Protein AF-A0A924QN43-F1 (afdb_monomer_lite)

pLDDT: mean 74.58, std 16.85, range [37.06, 95.38]

Secondary structure (DSSP, 8-state):
--------SSSHHHHHHHHHHHHHHHHHHHHHHHHHHHHTT---HHHHHHHHHHHHHHHHHHHHHHHHHHTTHHHHTHHHHHHHHHHHHHHHHHHHHHHHHHHHHHHHHHHH-HHHHHHHHHHHHHHHHTTSSSSS----

Radius of gyration: 30.58 Å; chains: 1; bounding box: 113×40×62 Å

Structure (mmCIF, N/CA/C/O backbone):
data_AF-A0A924QN43-F1
#
_entry.id   AF-A0A924QN43-F1
#
loop_
_atom_site.group_PDB
_atom_site.id
_atom_site.type_symbol
_atom_site.label_atom_id
_atom_site.label_alt_id
_atom_site.label_comp_id
_atom_site.label_asym_id
_atom_site.label_entity_id
_atom_site.label_seq_id
_atom_site.pdbx_PDB_ins_code
_atom_site.Cartn_x
_atom_site.Cartn_y
_atom_site.Cartn_z
_atom_site.occupancy
_atom_site.B_iso_or_equiv
_atom_site.auth_seq_id
_atom_site.auth_comp_id
_atom_site.auth_asym_id
_atom_site.auth_atom_id
_atom_site.pdbx_PDB_model_num
ATOM 1 N N . MET A 1 1 ? 52.125 -5.700 -14.809 1.00 41.72 1 MET A N 1
ATOM 2 C CA . MET A 1 1 ? 51.704 -4.305 -14.585 1.00 41.72 1 MET A CA 1
ATOM 3 C C . MET A 1 1 ? 50.231 -4.218 -14.947 1.00 41.72 1 MET A C 1
ATOM 5 O O . MET A 1 1 ? 49.900 -4.569 -16.068 1.00 41.72 1 MET A O 1
ATOM 9 N N . SER A 1 2 ? 49.403 -3.885 -13.949 1.00 45.78 2 SER A N 1
ATOM 10 C CA . SER A 1 2 ? 47.984 -3.477 -14.010 1.00 45.78 2 SER A CA 1
ATOM 11 C C . SER A 1 2 ? 46.985 -4.337 -14.803 1.00 45.78 2 SER A C 1
ATOM 13 O O . SER A 1 2 ? 46.751 -4.139 -15.991 1.00 45.78 2 SER A O 1
ATOM 15 N N . GLU A 1 3 ? 46.349 -5.243 -14.060 1.00 60.47 3 GLU A N 1
ATOM 16 C CA . GLU A 1 3 ? 44.891 -5.360 -13.903 1.00 60.47 3 GLU A CA 1
ATOM 17 C C . GLU A 1 3 ? 44.095 -4.106 -14.316 1.00 60.47 3 GLU A C 1
ATOM 19 O O . GLU A 1 3 ? 44.345 -3.043 -13.764 1.00 60.47 3 GLU A O 1
ATOM 24 N N . VAL A 1 4 ? 43.168 -4.246 -15.275 1.00 56.28 4 VAL A N 1
ATOM 25 C CA . VAL A 1 4 ? 41.746 -3.822 -15.226 1.00 56.28 4 VAL A CA 1
ATOM 26 C C . VAL A 1 4 ? 41.091 -4.187 -16.563 1.00 56.28 4 VAL A C 1
ATOM 28 O O . VAL A 1 4 ? 41.092 -3.421 -17.524 1.00 56.28 4 VAL A O 1
ATOM 31 N N . VAL A 1 5 ? 40.537 -5.397 -16.645 1.00 46.75 5 VAL A N 1
ATOM 32 C CA . VAL A 1 5 ? 39.606 -5.753 -17.722 1.00 46.75 5 VAL A CA 1
ATOM 33 C C . VAL A 1 5 ? 38.236 -5.249 -17.281 1.00 46.75 5 VAL A C 1
ATOM 35 O O . VAL A 1 5 ? 37.657 -5.760 -16.327 1.00 46.75 5 VAL A O 1
ATOM 38 N N . HIS A 1 6 ? 37.765 -4.194 -17.941 1.00 51.69 6 HIS A N 1
ATOM 39 C CA . HIS A 1 6 ? 36.463 -3.574 -17.725 1.00 51.69 6 HIS A CA 1
ATOM 40 C C . HIS A 1 6 ? 35.324 -4.593 -17.882 1.00 51.69 6 HIS A C 1
ATOM 42 O O . HIS A 1 6 ? 34.937 -4.956 -18.991 1.00 51.69 6 HIS A O 1
ATOM 48 N N . ALA A 1 7 ? 34.762 -5.030 -16.757 1.00 46.66 7 ALA A N 1
ATOM 49 C CA . ALA A 1 7 ? 33.504 -5.761 -16.693 1.00 46.66 7 ALA A CA 1
ATOM 50 C C . ALA A 1 7 ? 32.349 -4.759 -16.509 1.00 46.66 7 ALA A C 1
ATOM 52 O O . ALA A 1 7 ? 31.874 -4.562 -15.396 1.00 46.66 7 ALA A O 1
ATOM 53 N N . GLU A 1 8 ? 31.919 -4.092 -17.587 1.00 48.16 8 GLU A N 1
ATOM 54 C CA . GLU A 1 8 ? 30.877 -3.044 -17.522 1.00 48.16 8 GLU A CA 1
ATOM 55 C C . GLU A 1 8 ? 29.674 -3.267 -18.463 1.00 48.16 8 GLU A C 1
ATOM 57 O O . GLU A 1 8 ? 29.036 -2.325 -18.912 1.00 48.16 8 GLU A O 1
ATOM 62 N N . HIS A 1 9 ? 29.312 -4.520 -18.761 1.00 46.66 9 HIS A N 1
ATOM 63 C CA . HIS A 1 9 ? 28.262 -4.820 -19.755 1.00 46.66 9 HIS A CA 1
ATOM 64 C C . HIS A 1 9 ? 27.035 -5.600 -19.245 1.00 46.66 9 HIS A C 1
ATOM 66 O O . HIS A 1 9 ? 26.337 -6.221 -20.041 1.00 46.66 9 HIS A O 1
ATOM 72 N N . SER A 1 10 ? 26.708 -5.555 -17.947 1.00 54.59 10 SER A N 1
ATOM 73 C CA . SER A 1 10 ? 25.544 -6.295 -17.411 1.00 54.59 10 SER A CA 1
ATOM 74 C C . SER A 1 10 ? 24.610 -5.535 -16.456 1.00 54.59 10 SER A C 1
ATOM 76 O O . SER A 1 10 ? 23.565 -6.077 -16.106 1.00 54.59 10 SER A O 1
ATOM 78 N N . ASN A 1 11 ? 24.897 -4.283 -16.075 1.00 58.75 11 ASN A N 1
ATOM 79 C CA . ASN A 1 11 ? 24.055 -3.535 -15.120 1.00 58.75 11 ASN A CA 1
ATOM 80 C C . ASN A 1 11 ? 23.057 -2.548 -15.752 1.00 58.75 11 ASN A C 1
ATOM 82 O O . ASN A 1 11 ? 22.068 -2.189 -15.113 1.00 58.75 11 ASN A O 1
ATOM 86 N N . ASP A 1 12 ? 23.262 -2.129 -17.001 1.00 65.81 12 ASP A N 1
ATOM 87 C CA . ASP A 1 12 ? 22.501 -1.009 -17.576 1.00 65.81 12 ASP A CA 1
ATOM 88 C C . ASP A 1 12 ? 21.003 -1.335 -17.774 1.00 65.81 12 ASP A C 1
ATOM 90 O O . ASP A 1 12 ? 20.120 -0.505 -17.545 1.00 65.81 12 ASP A O 1
ATOM 94 N N . GLY A 1 13 ? 20.685 -2.594 -18.099 1.00 71.06 13 GLY A N 1
ATOM 95 C CA . GLY A 1 13 ? 19.303 -3.060 -18.258 1.00 71.06 13 GLY A CA 1
ATOM 96 C C . GLY A 1 13 ? 18.501 -3.061 -16.952 1.00 71.06 13 GLY A C 1
ATOM 97 O O . GLY A 1 13 ? 17.367 -2.579 -16.924 1.00 71.06 13 GLY A O 1
ATOM 98 N N . ALA A 1 14 ? 19.101 -3.545 -15.861 1.00 73.06 14 ALA A N 1
ATOM 99 C CA . ALA A 1 14 ? 18.450 -3.623 -14.553 1.00 73.06 14 ALA A CA 1
ATOM 100 C C . ALA A 1 14 ? 18.237 -2.229 -13.942 1.00 73.06 14 ALA A C 1
ATOM 102 O O . ALA A 1 14 ? 17.150 -1.921 -13.450 1.00 73.06 14 ALA A O 1
ATOM 103 N N . VAL A 1 15 ? 19.240 -1.350 -14.037 1.00 80.12 15 VAL A N 1
ATOM 104 C CA . VAL A 1 15 ? 19.148 0.033 -13.542 1.00 80.12 15 VAL A CA 1
ATOM 105 C C . VAL A 1 15 ? 18.049 0.805 -14.278 1.00 80.12 15 VAL A C 1
ATOM 107 O O . VAL A 1 15 ? 17.251 1.507 -13.650 1.00 80.12 15 VAL A O 1
ATOM 110 N N . LYS A 1 16 ? 17.929 0.625 -15.597 1.00 81.56 16 LYS A N 1
ATOM 111 C CA . LYS A 1 16 ? 16.883 1.265 -16.406 1.00 81.56 16 LYS A CA 1
ATOM 112 C C . LYS A 1 16 ? 15.471 0.803 -16.034 1.00 81.56 16 LYS A C 1
ATOM 114 O O . LYS A 1 16 ? 14.537 1.610 -16.027 1.00 81.56 16 LYS A O 1
ATOM 119 N N . GLU A 1 17 ? 15.301 -0.475 -15.707 1.00 80.56 17 GLU A N 1
ATOM 120 C CA . GLU A 1 17 ? 14.016 -1.014 -15.258 1.00 80.56 17 GLU A CA 1
ATOM 121 C C . GLU A 1 17 ? 13.622 -0.457 -13.883 1.00 80.56 17 GLU A C 1
ATOM 123 O O . GLU A 1 17 ? 12.490 0.004 -13.711 1.00 80.56 17 GLU A O 1
ATOM 128 N N . ILE A 1 18 ? 14.574 -0.369 -12.949 1.00 83.75 18 ILE A N 1
ATOM 129 C CA . ILE A 1 18 ? 14.369 0.238 -11.624 1.00 83.75 18 ILE A CA 1
ATOM 130 C C . ILE A 1 18 ? 13.922 1.699 -11.750 1.00 83.75 18 ILE A C 1
ATOM 132 O O . ILE A 1 18 ? 12.956 2.112 -11.102 1.00 83.75 18 ILE A O 1
ATOM 136 N N . TRP A 1 19 ? 14.572 2.484 -12.611 1.00 87.19 19 TRP A N 1
ATOM 137 C CA . TRP A 1 19 ? 14.192 3.879 -12.852 1.00 87.19 19 TRP A CA 1
ATOM 138 C C . TRP A 1 19 ? 12.789 4.016 -13.448 1.00 87.19 19 TRP A C 1
ATOM 140 O O . TRP A 1 19 ? 12.023 4.888 -13.031 1.00 87.19 19 TRP A O 1
ATOM 150 N N . LYS A 1 20 ? 12.403 3.125 -14.368 1.00 86.12 20 LYS A N 1
ATOM 151 C CA . LYS A 1 20 ? 11.048 3.102 -14.938 1.00 86.12 20 LYS A CA 1
ATOM 152 C C . LYS A 1 20 ? 9.993 2.800 -13.871 1.00 86.12 20 LYS A C 1
ATOM 154 O O . LYS A 1 20 ? 8.972 3.484 -13.798 1.00 86.12 20 LYS A O 1
ATOM 159 N N . VAL A 1 21 ? 10.244 1.796 -13.035 1.00 86.62 21 VAL A N 1
ATOM 160 C CA . VAL A 1 21 ? 9.350 1.379 -11.942 1.00 86.62 21 VAL A CA 1
ATOM 161 C C . VAL A 1 21 ? 9.207 2.487 -10.911 1.00 86.62 21 VAL A C 1
ATOM 163 O O . VAL A 1 21 ? 8.090 2.841 -10.540 1.00 86.62 21 VAL A O 1
ATOM 166 N N . THR A 1 22 ? 10.329 3.075 -10.504 1.00 89.06 22 THR A N 1
ATOM 167 C CA . THR A 1 22 ? 10.372 4.179 -9.542 1.00 89.06 22 THR A CA 1
ATOM 168 C C . THR A 1 22 ? 9.626 5.399 -10.075 1.00 89.06 22 THR A C 1
ATOM 170 O O . THR A 1 22 ? 8.850 6.005 -9.336 1.00 89.06 22 THR A O 1
ATOM 173 N N . GLY A 1 23 ? 9.770 5.722 -11.365 1.00 92.12 23 GLY A N 1
ATOM 174 C CA . GLY A 1 23 ? 9.009 6.793 -12.009 1.00 92.12 23 GLY A CA 1
ATOM 175 C C . GLY A 1 23 ? 7.498 6.547 -11.963 1.00 92.12 23 GLY A C 1
ATOM 176 O O . GLY A 1 23 ? 6.750 7.409 -11.504 1.00 92.12 23 GLY A O 1
ATOM 177 N N . ILE A 1 24 ? 7.046 5.352 -12.357 1.00 90.62 24 ILE A N 1
ATOM 178 C CA . ILE A 1 24 ? 5.619 4.975 -12.326 1.00 90.62 24 ILE A CA 1
ATOM 179 C C . ILE A 1 24 ? 5.065 5.045 -10.898 1.00 90.62 24 ILE A C 1
ATOM 181 O O . ILE A 1 24 ? 3.999 5.616 -10.668 1.00 90.62 24 ILE A O 1
ATOM 185 N N . LEU A 1 25 ? 5.804 4.504 -9.931 1.00 90.56 25 LEU A N 1
ATOM 186 C CA . LEU A 1 25 ? 5.404 4.477 -8.529 1.00 90.56 25 LEU A CA 1
ATOM 187 C C . LEU A 1 25 ? 5.337 5.881 -7.914 1.00 90.56 25 LEU A C 1
ATOM 189 O O . LEU A 1 25 ? 4.427 6.177 -7.136 1.00 90.56 25 LEU A O 1
ATOM 193 N N . THR A 1 26 ? 6.270 6.755 -8.289 1.00 93.12 26 THR A N 1
ATOM 194 C CA . THR A 1 26 ? 6.281 8.162 -7.871 1.00 93.12 26 THR A CA 1
ATOM 195 C C . THR A 1 26 ? 5.046 8.884 -8.394 1.00 93.12 26 THR A C 1
ATOM 197 O O . THR A 1 26 ? 4.344 9.527 -7.617 1.00 93.12 26 THR A O 1
ATOM 200 N N . VAL A 1 27 ? 4.718 8.722 -9.680 1.00 94.56 27 VAL A N 1
ATOM 201 C CA . VAL A 1 27 ? 3.512 9.322 -10.272 1.00 94.56 27 VAL A CA 1
ATOM 202 C C . VAL A 1 27 ? 2.246 8.807 -9.584 1.00 94.56 27 VAL A C 1
ATOM 204 O O . VAL A 1 27 ? 1.393 9.607 -9.203 1.00 94.56 27 VAL A O 1
ATOM 207 N N . LEU A 1 28 ? 2.141 7.495 -9.353 1.00 92.94 28 LEU A N 1
ATOM 208 C CA . LEU A 1 28 ? 1.006 6.893 -8.644 1.00 92.94 28 LEU A CA 1
ATOM 209 C C . LEU A 1 28 ? 0.863 7.479 -7.228 1.00 92.94 28 LEU A C 1
ATOM 211 O O . LEU A 1 28 ? -0.233 7.862 -6.823 1.00 92.94 28 LEU A O 1
ATOM 215 N N . THR A 1 29 ? 1.977 7.639 -6.512 1.00 93.44 29 THR A N 1
ATOM 216 C CA . THR A 1 29 ? 2.001 8.223 -5.161 1.00 93.44 29 THR A CA 1
ATOM 217 C C . THR A 1 29 ? 1.612 9.706 -5.158 1.00 93.44 29 THR A C 1
ATOM 219 O O . THR A 1 29 ? 0.892 10.148 -4.265 1.00 93.44 29 THR A O 1
ATOM 222 N N . LEU A 1 30 ? 2.028 10.481 -6.163 1.00 95.19 30 LEU A N 1
ATOM 223 C CA . LEU A 1 30 ? 1.616 11.882 -6.303 1.00 95.19 30 LEU A CA 1
ATOM 224 C C . LEU A 1 30 ? 0.112 12.011 -6.574 1.00 95.19 30 LEU A C 1
ATOM 226 O O . LEU A 1 30 ? -0.540 12.872 -5.983 1.00 95.19 30 LEU A O 1
ATOM 230 N N . ILE A 1 31 ? -0.450 11.145 -7.424 1.00 93.62 31 ILE A N 1
ATOM 231 C CA . ILE A 1 31 ? -1.896 11.108 -7.699 1.00 93.62 31 ILE A CA 1
ATOM 232 C C . ILE A 1 31 ? -2.675 10.755 -6.427 1.00 93.62 31 ILE A C 1
ATOM 234 O O . ILE A 1 31 ? -3.665 11.413 -6.108 1.00 93.62 31 ILE A O 1
ATOM 238 N N . GLU A 1 32 ? -2.219 9.751 -5.679 1.00 92.06 32 GLU A N 1
ATOM 239 C CA . GLU A 1 32 ? -2.813 9.350 -4.400 1.00 92.06 32 GLU A CA 1
ATOM 240 C C . GLU A 1 32 ? -2.830 10.513 -3.394 1.00 92.06 32 GLU A C 1
ATOM 242 O O . GLU A 1 32 ? -3.873 10.817 -2.810 1.00 92.06 32 GLU A O 1
ATOM 247 N N . LEU A 1 33 ? -1.702 11.217 -3.246 1.00 92.56 33 LEU A N 1
ATOM 248 C CA . LEU A 1 33 ? -1.594 12.379 -2.366 1.00 92.56 33 LEU A CA 1
ATOM 249 C C . LEU A 1 33 ? -2.525 13.515 -2.813 1.00 92.56 33 LEU A C 1
ATOM 251 O O . LEU A 1 33 ? -3.226 14.100 -1.985 1.00 92.56 33 LEU A O 1
ATOM 255 N N . ALA A 1 34 ? -2.577 13.807 -4.115 1.00 92.06 34 ALA A N 1
ATOM 256 C CA . ALA A 1 34 ? -3.458 14.830 -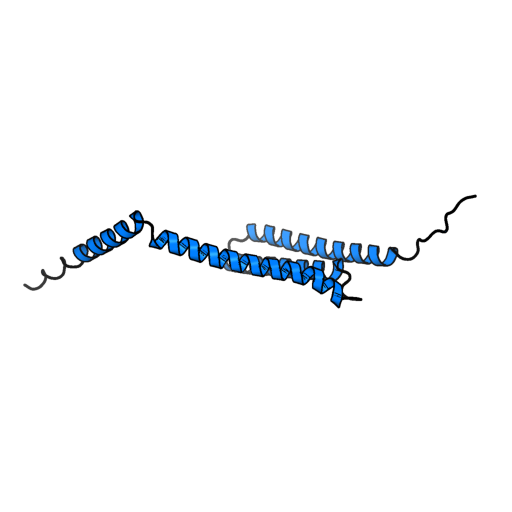4.671 1.00 92.06 34 ALA A CA 1
ATOM 257 C C . ALA A 1 34 ? -4.943 14.507 -4.428 1.00 92.06 34 ALA A C 1
ATOM 259 O O . ALA A 1 34 ? -5.702 15.396 -4.037 1.00 92.06 34 ALA A O 1
ATOM 260 N N . LEU A 1 35 ? -5.354 13.242 -4.582 1.00 90.62 35 LEU A N 1
ATOM 261 C CA . LEU A 1 35 ? -6.703 12.779 -4.232 1.00 90.62 35 LEU A CA 1
ATOM 262 C C . LEU A 1 35 ? -6.985 12.930 -2.731 1.00 90.62 35 LEU A C 1
ATOM 264 O O . LEU A 1 35 ? -8.076 13.363 -2.353 1.00 90.62 35 LEU A O 1
ATOM 268 N N . GLY A 1 36 ? -5.999 12.641 -1.878 1.00 88.69 36 GLY A N 1
ATOM 269 C CA . GLY A 1 36 ? -6.088 12.858 -0.433 1.00 88.69 36 GLY A CA 1
ATOM 270 C C . GLY A 1 36 ? -6.307 14.329 -0.061 1.00 88.69 36 GLY A C 1
ATOM 271 O O . GLY A 1 36 ? -7.172 14.635 0.759 1.00 88.69 36 GLY A O 1
ATOM 272 N N . PHE A 1 37 ? -5.591 15.253 -0.707 1.00 88.50 37 PHE A N 1
ATOM 273 C CA . PHE A 1 37 ? -5.809 16.692 -0.526 1.00 88.50 37 PHE A CA 1
ATOM 274 C C . PHE A 1 37 ? -7.150 17.162 -1.098 1.00 88.50 37 PHE A C 1
ATOM 276 O O . PHE A 1 37 ? -7.820 17.994 -0.483 1.00 88.50 37 PHE A O 1
ATOM 283 N N . TYR A 1 38 ? -7.572 16.631 -2.247 1.00 87.19 38 TYR A N 1
ATOM 284 C CA . TYR A 1 38 ? -8.865 16.963 -2.848 1.00 87.19 38 TYR A CA 1
ATOM 285 C C . TYR A 1 38 ? -10.029 16.563 -1.934 1.00 87.19 38 TYR A C 1
ATOM 287 O O . TYR A 1 38 ? -10.970 17.337 -1.760 1.00 87.19 38 TYR A O 1
ATOM 295 N N . MET A 1 39 ? -9.917 15.415 -1.258 1.00 83.69 39 MET A N 1
ATOM 296 C CA . MET A 1 39 ? -10.893 14.956 -0.269 1.00 83.69 39 MET A CA 1
ATOM 297 C C . MET A 1 39 ? -11.126 15.969 0.865 1.00 83.69 39 MET A C 1
ATOM 299 O O . MET A 1 39 ? -12.253 16.077 1.337 1.00 83.69 39 MET A O 1
ATOM 303 N N . MET A 1 40 ? -10.113 16.745 1.280 1.00 79.56 40 MET A N 1
ATOM 304 C CA . MET A 1 40 ? -10.272 17.760 2.339 1.00 79.56 40 MET A CA 1
ATOM 305 C C . MET A 1 40 ? -11.168 18.937 1.930 1.00 79.56 40 MET A C 1
ATOM 307 O O . MET A 1 40 ? -11.694 19.629 2.798 1.00 79.56 40 MET A O 1
ATOM 311 N N . LYS A 1 41 ? -11.340 19.186 0.626 1.00 80.81 41 LYS A N 1
ATOM 312 C CA . LYS A 1 41 ? -12.183 20.280 0.113 1.00 80.81 41 LYS A CA 1
ATOM 313 C C . LYS A 1 41 ? -13.640 19.869 -0.104 1.00 80.81 41 LYS A C 1
ATOM 315 O O . LYS A 1 41 ? -14.466 20.722 -0.415 1.00 80.81 41 LYS A O 1
ATOM 320 N N . LEU A 1 42 ? -13.952 18.582 0.023 1.00 79.94 42 LEU A N 1
ATOM 321 C CA . LEU A 1 42 ? -15.286 18.042 -0.210 1.00 79.94 42 LEU A CA 1
ATOM 322 C C . LEU A 1 42 ? -16.044 17.912 1.111 1.00 79.94 42 LEU A C 1
ATOM 324 O O . LEU A 1 42 ? -15.490 17.480 2.117 1.00 79.94 42 LEU A O 1
ATOM 328 N N . THR A 1 43 ? -17.329 18.257 1.096 1.00 78.25 43 THR A N 1
ATOM 329 C CA . THR A 1 43 ? -18.232 18.159 2.255 1.00 78.25 43 THR A CA 1
ATOM 330 C C . THR A 1 43 ? -19.206 16.985 2.160 1.00 78.25 43 THR A C 1
ATOM 332 O O . THR A 1 43 ? -19.827 16.623 3.157 1.00 78.25 43 THR A O 1
ATOM 335 N N . ASP A 1 44 ? -19.328 16.354 0.988 1.00 86.44 44 ASP A N 1
ATOM 336 C CA . ASP A 1 44 ? -20.243 15.232 0.783 1.00 86.44 44 ASP A CA 1
ATOM 337 C C . ASP A 1 44 ? -19.641 13.908 1.281 1.00 86.44 44 ASP A C 1
ATOM 339 O O . ASP A 1 44 ? -18.642 13.397 0.762 1.00 86.44 44 ASP A O 1
ATOM 343 N N . HIS A 1 45 ? -20.294 13.322 2.285 1.00 82.50 45 HIS A N 1
ATOM 344 C CA . HIS A 1 45 ? -19.853 12.107 2.964 1.00 82.50 45 HIS A CA 1
ATOM 345 C C . HIS A 1 45 ? -19.746 10.895 2.025 1.00 82.50 45 HIS A C 1
ATOM 347 O O . HIS A 1 45 ? -18.862 10.052 2.202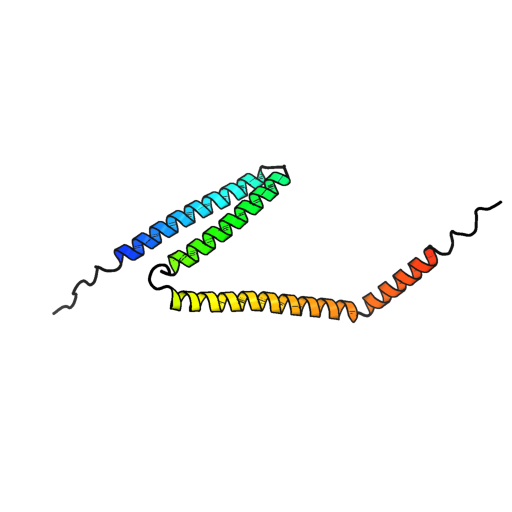 1.00 82.50 45 HIS A O 1
ATOM 353 N N . LYS A 1 46 ? -20.610 10.804 1.003 1.00 84.12 46 LYS A N 1
ATOM 354 C CA . LYS A 1 46 ? -20.592 9.681 0.048 1.00 84.12 46 LYS A CA 1
ATOM 355 C C . LYS A 1 46 ? -19.379 9.751 -0.876 1.00 84.12 46 LYS A C 1
ATOM 357 O O . LYS A 1 46 ? -18.738 8.734 -1.137 1.00 84.12 46 LYS A O 1
ATOM 362 N N . VAL A 1 47 ? -19.034 10.956 -1.325 1.00 83.75 47 VAL A N 1
ATOM 363 C CA . VAL A 1 47 ? -17.885 11.192 -2.209 1.00 83.75 47 VAL A CA 1
ATOM 364 C C . VAL A 1 47 ? -16.575 10.977 -1.450 1.00 83.75 47 VAL A C 1
ATOM 366 O O . VAL A 1 47 ? -15.663 10.332 -1.966 1.00 83.75 47 VAL A O 1
ATOM 369 N N . ILE A 1 48 ? -16.506 11.416 -0.189 1.00 87.25 48 ILE A N 1
ATOM 370 C CA . ILE A 1 48 ? -15.361 11.167 0.701 1.00 87.25 48 ILE A CA 1
ATOM 371 C C . ILE A 1 48 ? -15.123 9.662 0.893 1.00 87.25 48 ILE A C 1
ATOM 373 O O . ILE A 1 48 ? -13.983 9.207 0.798 1.00 87.25 48 ILE A O 1
ATOM 377 N N . LEU A 1 49 ? -16.178 8.875 1.139 1.00 88.31 49 LEU A N 1
ATOM 378 C CA . LEU A 1 49 ? -16.063 7.416 1.268 1.00 88.31 49 LEU A CA 1
ATOM 379 C C . LEU A 1 49 ? -15.562 6.758 -0.025 1.00 88.31 49 LEU A C 1
ATOM 381 O O . LEU A 1 49 ? -14.690 5.891 0.039 1.00 88.31 49 LEU A O 1
ATOM 385 N N . GLY A 1 50 ? -16.055 7.203 -1.184 1.00 88.62 50 GLY A N 1
ATOM 386 C CA . GLY A 1 50 ? -15.574 6.735 -2.486 1.00 88.62 50 GLY A CA 1
ATOM 387 C C . GLY A 1 50 ? -14.086 7.022 -2.697 1.00 88.62 50 GLY A C 1
ATOM 388 O O . GLY A 1 50 ? -13.324 6.118 -3.031 1.00 88.62 50 GLY A O 1
ATOM 389 N N . ILE A 1 51 ? -13.644 8.252 -2.418 1.00 88.44 51 ILE A N 1
ATOM 390 C CA . ILE A 1 51 ? -12.234 8.652 -2.556 1.00 88.44 51 ILE A CA 1
ATOM 391 C C . ILE A 1 51 ? -11.339 7.881 -1.582 1.00 88.44 51 ILE A C 1
ATOM 393 O O . ILE A 1 51 ? -10.271 7.420 -1.983 1.00 88.44 51 ILE A O 1
ATOM 397 N N . LYS A 1 52 ? -11.777 7.669 -0.334 1.00 90.44 52 LYS A N 1
ATOM 398 C CA . LYS A 1 52 ? -11.065 6.805 0.623 1.00 90.44 52 LYS A CA 1
ATOM 399 C C . LYS A 1 52 ? -10.869 5.394 0.073 1.00 90.44 52 LYS A C 1
ATOM 401 O O . LYS A 1 52 ? -9.762 4.868 0.156 1.00 90.44 52 LYS A O 1
ATOM 406 N N . GLY A 1 53 ? -11.914 4.804 -0.508 1.00 91.12 53 GLY A N 1
ATOM 407 C CA . GLY A 1 53 ? -11.828 3.498 -1.162 1.00 91.12 53 GLY A CA 1
ATOM 408 C C . GLY A 1 53 ? -10.805 3.495 -2.299 1.00 91.12 53 GLY A C 1
ATOM 409 O O . GLY A 1 53 ? -9.933 2.630 -2.339 1.00 91.12 53 GLY A O 1
ATOM 410 N N . THR A 1 54 ? -10.844 4.508 -3.165 1.00 90.88 54 THR A N 1
ATOM 411 C CA . THR A 1 54 ? -9.882 4.664 -4.266 1.00 90.88 54 THR A CA 1
ATOM 412 C C . THR A 1 54 ? -8.443 4.791 -3.767 1.00 90.88 54 THR A C 1
ATOM 414 O O . THR A 1 54 ? -7.560 4.128 -4.304 1.00 90.88 54 THR A O 1
ATOM 417 N N . ILE A 1 55 ? -8.195 5.582 -2.717 1.00 92.50 55 ILE A N 1
ATOM 418 C CA . ILE A 1 55 ? -6.864 5.723 -2.105 1.00 92.50 55 ILE A CA 1
ATOM 419 C C . ILE A 1 55 ? -6.369 4.369 -1.582 1.00 92.50 55 ILE A C 1
ATOM 421 O O . ILE A 1 55 ? -5.231 3.994 -1.846 1.00 92.50 55 ILE A O 1
ATOM 425 N N . VAL A 1 56 ? -7.219 3.598 -0.897 1.00 93.56 56 VAL A N 1
ATOM 426 C CA . VAL A 1 56 ? -6.853 2.258 -0.404 1.00 93.56 56 VAL A CA 1
ATOM 427 C C . VAL A 1 56 ? -6.530 1.304 -1.559 1.00 93.56 56 VAL A C 1
ATOM 429 O O . VAL A 1 56 ? -5.559 0.553 -1.482 1.00 93.56 56 VAL A O 1
ATOM 432 N N . ILE A 1 57 ? -7.295 1.344 -2.650 1.00 93.12 57 ILE A N 1
ATOM 433 C CA . ILE A 1 57 ? -7.024 0.516 -3.833 1.00 93.12 57 ILE A CA 1
ATOM 434 C C . ILE A 1 57 ? -5.687 0.911 -4.474 1.00 93.12 57 ILE A C 1
ATOM 436 O O . ILE A 1 57 ? -4.876 0.032 -4.761 1.00 93.12 57 ILE A O 1
ATOM 440 N N . LEU A 1 58 ? -5.419 2.209 -4.650 1.00 91.31 58 LEU A N 1
ATOM 441 C CA . LEU A 1 58 ? -4.142 2.705 -5.179 1.00 91.31 58 LEU A CA 1
ATOM 442 C C . LEU A 1 58 ? -2.959 2.293 -4.288 1.00 91.31 58 LEU A C 1
ATOM 444 O O . LEU A 1 58 ? -1.940 1.835 -4.808 1.00 91.31 58 LEU A O 1
ATOM 448 N N . MET A 1 59 ? -3.127 2.342 -2.964 1.00 90.56 59 MET A N 1
ATOM 449 C CA . MET A 1 59 ? -2.151 1.845 -1.989 1.00 90.56 59 MET A CA 1
ATOM 450 C C . MET A 1 59 ? -1.867 0.349 -2.163 1.00 90.56 59 MET A C 1
ATOM 452 O O . MET A 1 59 ? -0.711 -0.071 -2.119 1.00 90.56 59 MET A O 1
ATOM 456 N N . MET A 1 60 ? -2.897 -0.470 -2.396 1.00 89.69 60 MET A N 1
ATOM 457 C CA . MET A 1 60 ? -2.690 -1.895 -2.666 1.00 89.69 60 MET A CA 1
ATOM 458 C C . MET A 1 60 ? -1.970 -2.110 -3.997 1.00 89.69 60 MET A C 1
ATOM 460 O O . MET A 1 60 ? -0.972 -2.827 -4.040 1.00 89.69 60 MET A O 1
ATOM 464 N N . VAL A 1 61 ? -2.426 -1.462 -5.074 1.00 89.62 61 VAL A N 1
ATOM 465 C CA . VAL A 1 61 ? -1.817 -1.579 -6.410 1.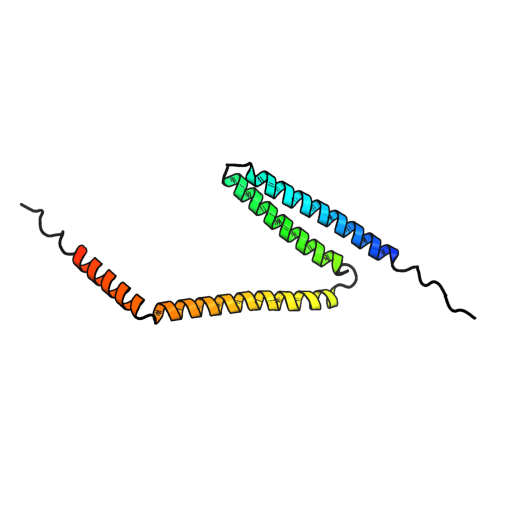00 89.62 61 VAL A CA 1
ATOM 466 C C . VAL A 1 61 ? -0.335 -1.226 -6.363 1.00 89.62 61 VAL A C 1
ATOM 468 O O . VAL A 1 61 ? 0.491 -1.976 -6.883 1.00 89.62 61 VAL A O 1
ATOM 471 N N . LYS A 1 62 ? 0.025 -0.124 -5.699 1.00 89.56 62 LYS A N 1
ATOM 472 C CA . LYS A 1 62 ? 1.421 0.304 -5.596 1.00 89.56 62 LYS A CA 1
ATOM 473 C C . LYS A 1 62 ? 2.265 -0.690 -4.798 1.00 89.56 62 LYS A C 1
ATOM 475 O O . LYS A 1 62 ? 3.385 -0.982 -5.202 1.00 89.56 62 LYS A O 1
ATOM 480 N N . ALA A 1 63 ? 1.723 -1.266 -3.724 1.00 86.12 63 ALA A N 1
ATOM 481 C CA . ALA A 1 63 ? 2.408 -2.295 -2.945 1.00 86.12 63 ALA A CA 1
ATOM 482 C C . ALA A 1 63 ? 2.666 -3.561 -3.779 1.00 86.12 63 ALA A C 1
ATOM 484 O O . ALA A 1 63 ? 3.791 -4.060 -3.802 1.00 86.12 63 ALA A O 1
ATOM 485 N N . PHE A 1 64 ? 1.669 -4.036 -4.535 1.00 82.88 64 PHE A N 1
ATOM 486 C CA . PHE A 1 64 ? 1.846 -5.168 -5.451 1.00 82.88 64 PHE A CA 1
ATOM 487 C C . PHE A 1 64 ? 2.851 -4.862 -6.566 1.00 82.88 64 PHE A C 1
ATOM 489 O O . PHE A 1 64 ? 3.656 -5.724 -6.915 1.00 82.88 64 PHE A O 1
ATOM 496 N N . TYR A 1 65 ? 2.845 -3.637 -7.099 1.00 84.56 65 TYR A N 1
ATOM 497 C CA . TYR A 1 65 ? 3.794 -3.203 -8.124 1.00 84.56 65 TYR A CA 1
ATOM 498 C C . TYR A 1 65 ? 5.233 -3.182 -7.594 1.00 84.56 65 TYR A C 1
ATOM 500 O O . TYR A 1 65 ? 6.135 -3.667 -8.275 1.00 84.56 65 TYR A O 1
ATOM 508 N N . ILE A 1 66 ? 5.439 -2.695 -6.362 1.00 84.50 66 ILE A N 1
ATOM 509 C CA . ILE A 1 66 ? 6.745 -2.720 -5.689 1.00 84.50 66 ILE A CA 1
ATOM 510 C C . ILE A 1 66 ? 7.238 -4.161 -5.551 1.00 84.50 66 ILE A C 1
ATOM 512 O O . ILE A 1 66 ? 8.339 -4.473 -5.997 1.00 84.50 66 ILE A O 1
ATOM 516 N N . VAL A 1 67 ? 6.420 -5.041 -4.969 1.00 77.88 67 VAL A N 1
ATOM 517 C CA . VAL A 1 67 ? 6.794 -6.443 -4.731 1.00 77.88 67 VAL A CA 1
ATOM 518 C C . VAL A 1 67 ? 7.079 -7.161 -6.050 1.00 77.88 67 VAL A C 1
ATOM 520 O O . VAL A 1 67 ? 8.083 -7.850 -6.160 1.00 77.88 67 VAL A O 1
ATOM 523 N N . GLY A 1 68 ? 6.249 -6.971 -7.078 1.00 75.06 68 GLY A N 1
ATOM 524 C CA . GLY A 1 68 ? 6.430 -7.628 -8.373 1.00 75.06 68 GLY A CA 1
ATOM 525 C C . GLY A 1 68 ? 7.687 -7.188 -9.133 1.00 75.06 68 GLY A C 1
ATOM 526 O O . GLY A 1 68 ? 8.362 -8.032 -9.724 1.00 75.06 68 GLY A O 1
ATOM 527 N N . TYR A 1 69 ? 8.014 -5.892 -9.125 1.00 73.94 69 TYR A N 1
ATOM 528 C CA . TYR A 1 69 ? 9.130 -5.353 -9.913 1.00 73.94 69 TYR A CA 1
ATOM 529 C C . TYR A 1 69 ? 10.460 -5.281 -9.156 1.00 73.94 69 TYR A C 1
ATOM 531 O O . TYR A 1 69 ? 11.480 -5.690 -9.707 1.00 73.94 69 TYR A O 1
ATOM 539 N N . PHE A 1 70 ? 10.487 -4.804 -7.905 1.00 66.75 70 PHE A N 1
ATOM 540 C CA . PHE A 1 70 ? 11.749 -4.689 -7.153 1.00 66.75 70 PHE A CA 1
ATOM 541 C C . PHE A 1 70 ? 12.331 -6.042 -6.751 1.00 66.75 70 PHE A C 1
ATOM 543 O O . PHE A 1 70 ? 13.509 -6.127 -6.422 1.00 66.75 70 PHE A O 1
ATOM 550 N N . MET A 1 71 ? 11.533 -7.105 -6.815 1.00 64.44 71 MET A N 1
ATOM 551 C CA . MET A 1 71 ? 12.011 -8.458 -6.561 1.00 64.44 71 MET A CA 1
ATOM 552 C C . MET A 1 71 ? 12.357 -9.224 -7.843 1.00 64.44 71 MET A C 1
ATOM 554 O O . MET A 1 71 ? 12.461 -10.435 -7.779 1.00 64.44 71 MET A O 1
ATOM 558 N N . HIS A 1 72 ? 12.535 -8.583 -9.009 1.00 64.12 72 HIS A N 1
ATOM 559 C CA . HIS A 1 72 ? 12.959 -9.262 -10.258 1.00 64.12 72 HIS A CA 1
ATOM 560 C C . HIS A 1 72 ? 12.155 -10.544 -10.558 1.00 64.12 72 HIS A C 1
ATOM 562 O O . HIS A 1 72 ? 12.643 -11.552 -11.064 1.00 64.12 72 HIS A O 1
ATOM 568 N N . LEU A 1 73 ? 10.887 -10.548 -10.165 1.00 57.44 73 LEU A N 1
ATOM 569 C CA . LEU A 1 73 ? 10.166 -11.794 -10.014 1.00 57.44 73 LEU A CA 1
ATOM 570 C C . LEU A 1 73 ? 9.849 -12.377 -11.399 1.00 57.44 73 LEU A C 1
ATOM 572 O O . LEU A 1 73 ? 10.065 -13.557 -11.650 1.00 57.44 73 LEU A O 1
ATOM 576 N N . LYS A 1 74 ? 9.436 -11.541 -12.344 1.00 56.25 74 LYS A N 1
ATOM 577 C CA . LYS A 1 74 ? 8.870 -11.928 -13.646 1.00 56.25 74 LYS A CA 1
ATOM 578 C C . LYS A 1 74 ? 9.657 -13.004 -14.438 1.00 56.25 74 LYS A C 1
ATOM 580 O O . LYS A 1 74 ? 9.023 -13.806 -15.115 1.00 56.25 74 LYS A O 1
ATOM 585 N N . HIS A 1 75 ? 10.989 -13.006 -14.319 1.00 53.06 75 HIS A N 1
ATOM 586 C CA . HIS A 1 75 ? 11.992 -13.977 -14.795 1.00 53.06 75 HIS A CA 1
ATOM 587 C C . HIS A 1 75 ? 12.087 -15.357 -14.092 1.00 53.06 75 HIS A C 1
ATOM 589 O O . HIS A 1 75 ? 11.975 -16.423 -14.696 1.00 53.06 75 HIS A O 1
ATOM 595 N N . GLU A 1 76 ? 12.366 -15.307 -12.781 1.00 61.03 76 GLU A N 1
ATOM 596 C CA . GLU A 1 76 ? 13.083 -16.344 -11.992 1.00 61.03 76 GLU A CA 1
ATOM 597 C C . GLU A 1 76 ? 12.328 -16.729 -10.689 1.00 61.03 76 GLU A C 1
ATOM 599 O O . GLU A 1 76 ? 12.867 -17.231 -9.702 1.00 61.03 76 GLU A O 1
ATOM 604 N N . LEU A 1 77 ? 11.020 -16.483 -10.706 1.00 62.75 77 LEU A N 1
ATOM 605 C CA . LEU A 1 77 ? 10.127 -16.124 -9.599 1.00 62.75 77 LEU A CA 1
ATOM 606 C C . LEU A 1 77 ? 10.003 -17.033 -8.368 1.00 62.75 77 LEU A C 1
ATOM 608 O O . LEU A 1 77 ? 9.592 -16.558 -7.310 1.00 62.75 77 LEU A O 1
ATOM 612 N N . LYS A 1 78 ? 10.247 -18.340 -8.458 1.00 61.88 78 LYS A N 1
ATOM 613 C CA . LYS A 1 78 ? 9.730 -19.259 -7.422 1.00 61.88 78 LYS A CA 1
ATOM 614 C C . LYS A 1 78 ? 10.468 -19.172 -6.085 1.00 61.88 78 LYS A C 1
ATOM 616 O O . LYS A 1 78 ? 9.820 -19.189 -5.040 1.00 61.88 78 LYS A O 1
ATOM 621 N N . ASN A 1 79 ? 11.792 -19.048 -6.100 1.00 65.81 79 ASN A N 1
ATOM 622 C CA . ASN A 1 79 ? 12.577 -19.055 -4.863 1.00 65.81 79 ASN A CA 1
ATOM 623 C C . ASN A 1 79 ? 12.510 -17.716 -4.120 1.00 65.81 79 ASN A C 1
ATOM 625 O O . ASN A 1 79 ? 12.462 -17.701 -2.893 1.00 65.81 79 ASN A O 1
ATOM 629 N N . LEU A 1 80 ? 12.451 -16.603 -4.853 1.00 66.75 80 LEU A N 1
ATOM 630 C CA . LEU A 1 80 ? 12.431 -15.264 -4.267 1.00 66.75 80 LEU A CA 1
ATOM 631 C C . LEU A 1 80 ? 11.035 -14.849 -3.774 1.00 66.75 80 LEU A C 1
ATOM 633 O O . LEU A 1 80 ? 10.928 -14.137 -2.781 1.00 66.75 80 LEU A O 1
ATOM 637 N N . ILE A 1 81 ? 9.949 -15.360 -4.374 1.00 73.25 81 ILE A N 1
ATOM 638 C CA . ILE A 1 81 ? 8.615 -15.218 -3.766 1.00 73.25 81 ILE A CA 1
ATOM 639 C C . ILE A 1 81 ? 8.570 -15.885 -2.393 1.00 73.25 81 ILE A C 1
ATOM 641 O O . ILE A 1 81 ? 7.983 -15.331 -1.468 1.00 73.25 81 ILE A O 1
ATOM 645 N N . MET A 1 82 ? 9.193 -17.056 -2.240 1.00 74.81 82 MET A N 1
ATOM 646 C CA . MET A 1 82 ? 9.132 -17.822 -0.996 1.00 74.81 82 MET A CA 1
ATOM 647 C C . MET A 1 82 ? 9.764 -17.046 0.169 1.00 74.81 82 MET A C 1
ATOM 649 O O . MET A 1 82 ? 9.159 -16.952 1.235 1.00 74.81 82 MET A O 1
ATOM 653 N N . THR A 1 83 ? 10.911 -16.393 -0.046 1.00 74.25 83 THR A N 1
ATOM 654 C CA . THR A 1 83 ? 11.603 -15.623 1.005 1.00 74.25 83 THR A CA 1
ATOM 655 C C . THR A 1 83 ? 10.851 -14.371 1.451 1.00 74.25 83 THR A C 1
ATOM 657 O O . THR A 1 83 ? 11.147 -13.844 2.517 1.00 74.25 83 THR A O 1
ATOM 660 N N . VAL A 1 84 ? 9.876 -13.902 0.673 1.00 79.19 84 VAL A N 1
ATOM 661 C CA . VAL A 1 84 ? 9.099 -12.682 0.947 1.00 79.19 84 VAL A CA 1
ATOM 662 C C . VAL A 1 84 ? 7.714 -13.028 1.471 1.00 79.19 84 VAL A C 1
ATOM 664 O O . VAL A 1 84 ? 7.235 -12.426 2.433 1.00 79.19 84 VAL A O 1
ATOM 667 N N . VAL A 1 85 ? 7.089 -14.046 0.880 1.00 79.56 85 VAL A N 1
ATOM 668 C CA . VAL A 1 85 ? 5.784 -14.559 1.294 1.00 79.56 85 VAL A CA 1
ATOM 669 C C . VAL A 1 85 ? 5.864 -15.210 2.669 1.00 79.56 85 VAL A C 1
ATOM 671 O O . VAL A 1 85 ? 4.941 -15.019 3.454 1.00 79.56 85 VAL A O 1
ATOM 674 N N . VAL A 1 86 ? 6.948 -15.918 3.004 1.00 84.56 86 VAL A N 1
ATOM 675 C CA . VAL A 1 86 ? 7.091 -16.545 4.329 1.00 84.56 86 VAL A CA 1
ATOM 676 C C . VAL A 1 86 ? 7.086 -15.506 5.461 1.00 84.56 86 VAL A C 1
ATOM 678 O O . VAL A 1 86 ? 6.222 -15.625 6.329 1.00 84.56 86 VAL A O 1
ATOM 681 N N . PRO A 1 87 ? 7.933 -14.454 5.464 1.00 85.00 87 PRO A N 1
ATOM 682 C CA . PRO A 1 87 ? 7.856 -13.386 6.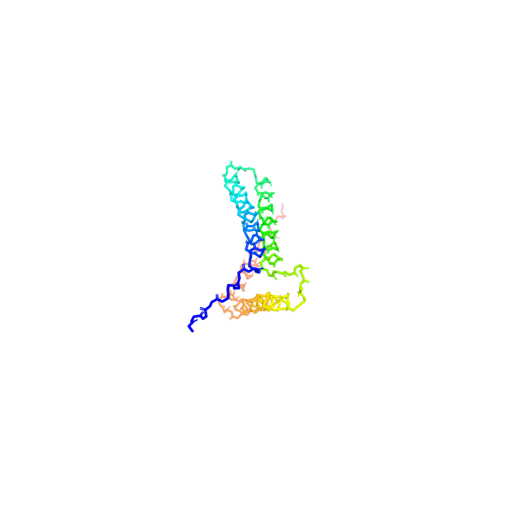463 1.00 85.00 87 PRO A CA 1
ATOM 683 C C . PRO A 1 87 ? 6.502 -12.670 6.493 1.00 85.00 87 PRO A C 1
ATOM 685 O O . PRO A 1 87 ? 5.998 -12.376 7.576 1.00 85.00 87 PRO A O 1
ATOM 688 N N . LEU A 1 88 ? 5.887 -12.416 5.330 1.00 85.50 88 LEU A N 1
ATOM 689 C CA . LEU A 1 88 ? 4.567 -11.778 5.242 1.00 85.50 88 LEU A CA 1
ATOM 690 C C . LEU A 1 88 ? 3.465 -12.635 5.875 1.00 85.50 88 LEU A C 1
ATOM 692 O O . LEU A 1 88 ? 2.660 -12.121 6.651 1.00 85.50 88 LEU A O 1
ATOM 696 N N . LEU A 1 89 ? 3.437 -13.935 5.580 1.00 89.56 89 LEU A N 1
ATOM 697 C CA . LEU A 1 89 ? 2.490 -14.877 6.178 1.00 89.56 89 LEU A CA 1
ATOM 698 C C . LEU A 1 89 ? 2.689 -14.978 7.685 1.00 89.56 89 LEU A C 1
ATOM 700 O O . LEU A 1 89 ? 1.710 -14.960 8.429 1.00 89.56 89 LEU A O 1
ATOM 704 N N . LEU A 1 90 ? 3.943 -15.036 8.134 1.00 91.88 90 LEU A N 1
ATOM 705 C CA . LEU A 1 90 ? 4.274 -15.076 9.553 1.00 91.88 90 LEU A CA 1
ATOM 706 C C . LEU A 1 90 ? 3.794 -13.799 10.261 1.00 91.88 90 LEU A C 1
ATOM 708 O O . LEU A 1 90 ? 3.197 -13.875 11.331 1.00 91.88 90 LEU A O 1
ATOM 712 N N . PHE A 1 91 ? 3.970 -12.633 9.634 1.00 91.94 91 PHE A N 1
ATOM 713 C CA . PHE A 1 91 ? 3.489 -11.355 10.158 1.00 91.94 91 PHE A CA 1
ATOM 714 C C . PHE A 1 91 ? 1.957 -11.294 10.257 1.00 91.94 91 PHE A C 1
ATOM 716 O O . PHE A 1 91 ? 1.422 -10.931 11.305 1.00 91.94 91 PHE A O 1
ATOM 723 N N . VAL A 1 92 ? 1.235 -11.692 9.204 1.00 93.06 92 VAL A N 1
ATOM 724 C CA . VAL A 1 92 ? -0.241 -11.733 9.214 1.00 93.06 92 VAL A CA 1
ATOM 725 C C . VAL A 1 92 ? -0.753 -12.720 10.263 1.00 93.06 92 VAL A C 1
ATOM 727 O O . VAL A 1 92 ? -1.679 -12.404 11.011 1.00 93.06 92 VAL A O 1
ATOM 730 N N . TRP A 1 93 ? -0.125 -13.891 10.367 1.00 95.06 93 TRP A N 1
ATOM 731 C CA . TRP A 1 93 ? -0.447 -14.879 11.392 1.00 95.06 93 TRP A CA 1
ATOM 732 C C . TRP A 1 93 ? -0.218 -14.329 12.809 1.00 95.06 93 TRP A C 1
ATOM 734 O O . TRP A 1 93 ? -1.096 -14.471 13.660 1.00 95.06 93 TRP A O 1
ATOM 744 N N . PHE A 1 94 ? 0.891 -13.618 13.046 1.00 95.38 94 PHE A N 1
ATOM 745 C CA . PHE A 1 94 ? 1.166 -12.948 14.322 1.00 95.38 94 PHE A CA 1
ATOM 746 C C . PHE A 1 94 ? 0.108 -11.900 14.683 1.00 95.38 94 PHE A C 1
ATOM 748 O O . PHE A 1 94 ? -0.333 -11.861 15.830 1.00 95.38 94 PHE A O 1
ATOM 755 N N . ILE A 1 95 ? -0.335 -11.075 13.728 1.00 94.56 95 ILE A N 1
ATOM 756 C CA . ILE A 1 95 ? -1.409 -10.090 13.953 1.00 94.56 95 ILE A CA 1
ATOM 757 C C . ILE A 1 95 ? -2.681 -10.803 14.430 1.00 94.56 95 ILE A C 1
ATOM 759 O O . ILE A 1 95 ? -3.292 -10.386 15.413 1.00 94.56 95 ILE A O 1
ATOM 763 N N . ILE A 1 96 ? -3.067 -11.894 13.763 1.00 94.75 96 ILE A N 1
ATOM 764 C CA . ILE A 1 96 ? -4.260 -12.673 14.122 1.00 94.75 96 ILE A CA 1
ATOM 765 C C . ILE A 1 96 ? -4.103 -13.295 15.514 1.00 94.75 96 ILE A C 1
ATOM 767 O O . ILE A 1 96 ? -5.011 -13.176 16.337 1.00 94.75 96 ILE A O 1
ATOM 771 N N . ALA A 1 97 ? -2.953 -13.909 15.799 1.00 93.69 97 ALA A N 1
ATOM 772 C CA . ALA A 1 97 ? -2.665 -14.503 17.101 1.00 93.69 97 ALA A CA 1
ATOM 773 C C . ALA A 1 97 ? -2.728 -13.458 18.228 1.00 93.69 97 ALA A C 1
ATOM 775 O O . ALA A 1 97 ? -3.394 -13.682 19.238 1.00 93.69 97 ALA A O 1
ATOM 776 N N . PHE A 1 98 ? -2.124 -12.281 18.035 1.00 92.62 98 PHE A N 1
ATOM 777 C CA . PHE A 1 98 ? -2.181 -11.195 19.016 1.00 92.62 98 PHE A CA 1
ATOM 778 C C . PHE A 1 98 ? -3.576 -10.594 19.178 1.00 92.62 98 PHE A C 1
ATOM 780 O O . PHE A 1 98 ? -3.947 -10.234 20.294 1.00 92.62 98 PHE A O 1
ATOM 787 N N . LEU A 1 99 ? -4.373 -10.490 18.111 1.00 92.12 99 LEU A N 1
ATOM 788 C CA . LEU A 1 99 ? -5.764 -10.043 18.220 1.00 92.12 99 LEU A CA 1
ATOM 789 C C . LEU A 1 99 ? -6.617 -11.047 18.998 1.00 92.12 99 LEU A C 1
ATOM 791 O O . LEU A 1 99 ? -7.436 -10.638 19.824 1.00 92.12 99 LEU A O 1
ATOM 795 N N . TYR A 1 100 ? -6.413 -12.344 18.767 1.00 91.56 100 TYR A N 1
ATOM 796 C CA . TYR A 1 100 ? -7.102 -13.398 19.504 1.00 91.56 100 TYR A CA 1
ATOM 797 C C . TYR A 1 100 ? -6.722 -13.382 20.990 1.00 91.56 100 TYR A C 1
ATOM 799 O O . TYR A 1 100 ? -7.601 -13.314 21.854 1.00 91.56 100 TYR A O 1
ATOM 807 N N . GLU A 1 101 ? -5.424 -13.342 21.287 1.00 86.19 101 GLU A N 1
ATOM 808 C CA . GLU A 1 101 ? -4.908 -13.283 22.656 1.00 86.19 101 GLU A CA 1
ATOM 809 C C . GLU A 1 101 ? -5.348 -11.995 23.368 1.00 86.19 101 GLU A C 1
ATOM 811 O O . GLU A 1 101 ? -5.835 -12.026 24.498 1.00 86.19 101 GLU A O 1
ATOM 816 N N . GLY A 1 102 ? -5.287 -10.851 22.682 1.00 88.50 102 GLY A N 1
ATOM 817 C CA . GLY A 1 102 ? -5.756 -9.567 23.200 1.00 88.50 102 GLY A CA 1
ATOM 818 C C . GLY A 1 102 ? -7.261 -9.553 23.487 1.00 88.50 102 GLY A C 1
ATOM 819 O O . GLY A 1 102 ? -7.694 -8.987 24.496 1.00 88.50 102 GLY A O 1
ATOM 820 N N . ASN A 1 103 ? -8.070 -10.205 22.648 1.00 87.44 103 ASN A N 1
ATOM 821 C CA . ASN A 1 103 ? -9.506 -10.341 22.883 1.00 87.44 103 ASN A CA 1
ATOM 822 C C . ASN A 1 103 ? -9.802 -11.261 24.079 1.00 87.44 103 ASN A C 1
ATOM 824 O O . ASN A 1 103 ? -10.639 -10.921 24.919 1.00 87.44 103 ASN A O 1
ATOM 828 N N . SER A 1 104 ? -9.073 -12.373 24.204 1.00 84.38 104 SER A N 1
ATOM 829 C CA . SER A 1 104 ? -9.138 -13.268 25.365 1.00 84.38 104 SER A CA 1
ATOM 830 C C . SER A 1 104 ? -8.773 -12.529 26.659 1.00 84.38 104 SER A C 1
ATOM 832 O O . SER A 1 104 ? -9.554 -12.506 27.614 1.00 84.38 104 SER A O 1
ATOM 834 N N . TYR A 1 105 ? -7.652 -11.803 26.656 1.00 82.25 105 TYR A N 1
ATOM 835 C CA . TYR A 1 105 ? -7.188 -10.990 27.781 1.00 82.25 105 TYR A CA 1
ATOM 836 C C . TYR A 1 105 ? -8.210 -9.922 28.195 1.00 82.25 105 TYR A C 1
ATOM 838 O O . TYR A 1 105 ? -8.506 -9.751 29.383 1.00 82.25 105 TYR A O 1
ATOM 846 N N . LYS A 1 106 ? -8.808 -9.222 27.223 1.00 79.94 106 LYS A N 1
ATOM 847 C CA . LYS A 1 106 ? -9.873 -8.241 27.476 1.00 79.94 106 LYS A CA 1
ATOM 848 C C . LYS A 1 106 ? -11.102 -8.892 28.118 1.00 79.94 106 LYS A C 1
ATOM 850 O O . LYS A 1 106 ? -11.671 -8.320 29.051 1.00 79.94 106 LYS A O 1
ATOM 855 N N . ASN A 1 107 ? -11.499 -10.072 27.646 1.00 80.62 107 ASN A N 1
ATOM 856 C CA . ASN A 1 107 ? -12.651 -10.804 28.167 1.00 80.62 107 ASN A CA 1
ATOM 857 C C . ASN A 1 107 ? -12.424 -11.301 29.606 1.00 80.62 107 ASN A C 1
ATOM 859 O O . ASN A 1 107 ? -13.281 -11.120 30.474 1.00 80.62 107 ASN A O 1
ATOM 863 N N . LEU A 1 108 ? -11.242 -11.854 29.884 1.00 75.44 108 LEU A N 1
ATOM 864 C CA . LEU A 1 108 ? -10.839 -12.311 31.218 1.00 75.44 108 LEU A CA 1
ATOM 865 C C . LEU A 1 108 ? -10.837 -11.153 32.222 1.00 75.44 108 LEU A C 1
ATOM 867 O O . LEU A 1 108 ? -11.444 -11.254 33.287 1.00 75.44 108 LEU A O 1
ATOM 871 N N . ARG A 1 109 ? -10.255 -10.005 31.860 1.00 73.62 109 ARG A N 1
ATOM 872 C CA . ARG A 1 109 ? -10.277 -8.810 32.719 1.00 73.62 109 ARG A CA 1
ATOM 873 C C . ARG A 1 109 ? -11.683 -8.293 32.985 1.00 73.62 109 ARG A C 1
ATOM 875 O O . ARG A 1 109 ? -11.972 -7.884 34.099 1.00 73.62 109 ARG A O 1
ATOM 882 N N . ASN A 1 110 ? -12.568 -8.320 31.991 1.00 72.56 110 ASN A N 1
ATOM 883 C CA . ASN A 1 110 ? -13.952 -7.893 32.188 1.00 72.56 110 ASN A CA 1
ATOM 884 C C . ASN A 1 110 ? -14.749 -8.867 33.075 1.00 72.56 110 ASN A C 1
ATOM 886 O O . ASN A 1 110 ? -15.679 -8.444 33.754 1.00 72.56 110 ASN A O 1
ATOM 890 N N . THR A 1 111 ? -14.380 -10.149 33.069 1.00 70.12 111 THR A N 1
ATOM 891 C CA . THR A 1 111 ? -15.059 -11.212 33.824 1.00 70.12 111 THR A CA 1
ATOM 892 C C . THR A 1 111 ? -14.607 -11.287 35.283 1.00 70.12 111 THR A C 1
ATOM 894 O O . THR A 1 111 ? -15.425 -11.603 36.141 1.00 70.12 111 THR A O 1
ATOM 897 N N . TYR A 1 112 ? -13.339 -10.998 35.588 1.00 64.88 112 TYR A N 1
ATOM 898 C CA . TYR A 1 112 ? -12.775 -11.145 36.939 1.00 64.88 112 TYR A CA 1
ATOM 899 C C . TYR A 1 112 ? -12.575 -9.828 37.699 1.00 64.88 112 TYR A C 1
ATOM 901 O O . TYR A 1 112 ? -12.101 -9.861 38.829 1.00 64.88 112 TYR A O 1
ATOM 909 N N . ASP A 1 113 ? -12.948 -8.682 37.125 1.00 70.19 113 ASP A N 1
ATOM 910 C CA . ASP A 1 113 ? -12.907 -7.397 37.828 1.00 70.19 113 ASP A CA 1
ATOM 911 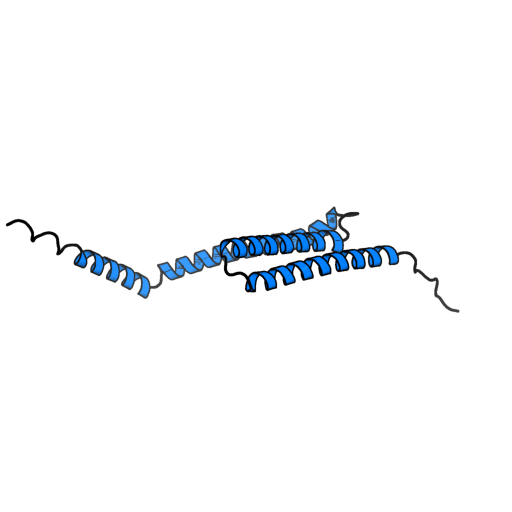C C . ASP A 1 113 ? -14.066 -7.300 38.851 1.00 70.19 113 ASP A C 1
ATOM 913 O O . ASP A 1 113 ? -15.236 -7.193 38.451 1.00 70.19 113 ASP A O 1
ATOM 917 N N . PRO A 1 114 ? -13.780 -7.339 40.171 1.00 62.16 114 PRO A N 1
ATOM 918 C CA . PRO A 1 114 ? -14.810 -7.337 41.209 1.00 62.16 114 PRO A CA 1
ATOM 919 C C . PRO A 1 114 ? -15.640 -6.045 41.212 1.00 62.16 114 PRO A C 1
ATOM 921 O O . PRO A 1 114 ? -16.829 -6.085 41.533 1.00 62.16 114 PRO A O 1
ATOM 924 N N . TYR A 1 115 ? -15.070 -4.914 40.779 1.00 62.50 115 TYR A N 1
ATOM 925 C CA . TYR A 1 115 ? -15.784 -3.636 40.717 1.00 62.50 115 TYR A CA 1
ATOM 926 C C . TYR A 1 115 ? -16.813 -3.605 39.585 1.00 62.50 115 TYR A C 1
ATOM 928 O O . TYR A 1 115 ? -17.855 -2.957 39.710 1.00 62.50 115 TYR A O 1
ATOM 936 N N . LYS A 1 116 ? -16.563 -4.333 38.488 1.00 61.84 116 LYS A N 1
ATOM 937 C CA . LYS A 1 116 ? -17.534 -4.467 37.398 1.00 61.84 116 LYS A CA 1
ATOM 938 C C . LYS A 1 116 ? -18.678 -5.400 37.757 1.00 61.84 116 LYS A C 1
ATOM 940 O O . LYS A 1 116 ? -19.816 -5.004 37.522 1.00 61.84 116 LYS A O 1
ATOM 945 N N . LYS A 1 117 ? -18.404 -6.567 38.361 1.00 59.88 117 LYS A N 1
ATOM 946 C CA . LYS A 1 117 ? -19.455 -7.502 38.813 1.00 59.88 117 LYS A CA 1
ATOM 947 C C . LYS A 1 117 ? -20.445 -6.824 39.755 1.00 59.88 117 LYS A C 1
ATOM 949 O O . LYS A 1 117 ? -21.640 -6.832 39.462 1.00 59.88 117 LYS A O 1
ATOM 954 N N . ALA A 1 118 ? -19.927 -6.132 40.772 1.00 61.56 118 ALA A N 1
ATOM 955 C CA . ALA A 1 118 ? -20.736 -5.360 41.707 1.00 61.56 118 ALA A CA 1
ATOM 956 C C . ALA A 1 118 ? -21.600 -4.309 40.988 1.00 61.56 118 ALA A C 1
ATOM 958 O O . ALA A 1 118 ? -22.787 -4.200 41.262 1.00 61.56 118 ALA A O 1
ATOM 959 N N . GLN A 1 119 ? -21.067 -3.570 40.006 1.00 61.59 119 GLN A N 1
ATOM 960 C CA . GLN A 1 119 ? -21.876 -2.603 39.252 1.00 61.59 119 GLN A CA 1
ATOM 961 C C . GLN A 1 119 ? -22.934 -3.242 38.344 1.00 61.59 119 GLN A C 1
ATOM 963 O O . GLN A 1 119 ? -24.009 -2.660 38.194 1.00 61.59 119 GLN A O 1
ATOM 968 N N . THR A 1 120 ? -22.659 -4.394 37.724 1.00 63.72 120 THR A N 1
ATOM 969 C CA . THR A 1 120 ? -23.684 -5.146 36.978 1.00 63.72 120 THR A CA 1
ATOM 970 C C . THR A 1 120 ? -24.809 -5.601 37.898 1.00 63.72 120 THR A C 1
ATOM 972 O O . THR A 1 120 ? -25.965 -5.366 37.567 1.00 63.72 120 THR A O 1
ATOM 975 N N . GLU A 1 121 ? -24.492 -6.159 39.066 1.00 64.25 121 GLU A N 1
ATOM 976 C CA . GLU A 1 121 ? -25.488 -6.596 40.056 1.00 64.25 121 GLU A CA 1
ATOM 977 C C . GLU A 1 121 ? -26.294 -5.411 40.612 1.00 64.25 121 GLU A C 1
ATOM 979 O O . GLU A 1 121 ? -27.523 -5.450 40.612 1.00 64.25 121 GLU A O 1
ATOM 984 N N . ILE A 1 122 ? -25.634 -4.300 40.962 1.00 61.72 122 ILE A N 1
ATOM 985 C CA . ILE A 1 122 ? -26.293 -3.071 41.442 1.00 61.72 122 ILE A CA 1
ATOM 986 C C . ILE A 1 122 ? -27.188 -2.451 40.354 1.00 61.72 122 ILE A C 1
ATOM 988 O O . ILE A 1 122 ? -28.280 -1.966 40.652 1.00 61.72 122 ILE A O 1
ATOM 992 N N . LYS A 1 123 ? -26.766 -2.454 39.080 1.00 61.97 123 LYS A N 1
ATOM 993 C CA . LYS A 1 123 ? -27.591 -1.942 37.969 1.00 61.97 123 LYS A CA 1
ATOM 994 C C . LYS A 1 123 ? -28.790 -2.834 37.665 1.00 61.97 123 LYS A C 1
ATOM 996 O O . LYS A 1 123 ? -29.824 -2.292 37.286 1.00 61.97 123 LYS A O 1
ATOM 1001 N N . VAL A 1 124 ? -28.664 -4.153 37.796 1.00 60.94 124 VAL A N 1
ATOM 1002 C CA . VAL A 1 124 ? -29.781 -5.089 37.601 1.00 60.94 124 VAL A CA 1
ATOM 1003 C C . VAL A 1 124 ? -30.787 -4.946 38.745 1.00 60.94 124 VAL A C 1
ATOM 1005 O O . VAL A 1 124 ? -31.957 -4.712 38.464 1.00 60.94 124 VAL A O 1
ATOM 1008 N N . ALA A 1 125 ? -30.332 -4.904 40.002 1.00 59.38 125 ALA A N 1
ATOM 1009 C CA . ALA A 1 125 ? -31.198 -4.671 41.164 1.00 59.38 125 ALA A CA 1
ATOM 1010 C C . ALA A 1 125 ? -31.943 -3.324 41.084 1.00 59.38 125 ALA A C 1
ATOM 1012 O O . ALA A 1 125 ? -33.162 -3.263 41.223 1.00 59.38 125 ALA A O 1
ATOM 1013 N N . LYS A 1 126 ? -31.237 -2.236 40.740 1.00 56.06 126 LYS A N 1
ATOM 1014 C CA . LYS A 1 126 ? -31.852 -0.907 40.576 1.00 56.06 126 LYS A CA 1
ATOM 1015 C C . LYS A 1 126 ? -32.829 -0.833 39.393 1.00 56.06 126 LYS A C 1
ATOM 1017 O O . LYS A 1 126 ? -33.726 0.009 39.387 1.00 56.06 126 LYS A O 1
ATOM 1022 N N . LYS A 1 127 ? -32.652 -1.677 38.372 1.00 55.25 127 LYS A N 1
ATOM 1023 C CA . LYS A 1 127 ? -33.542 -1.739 37.205 1.00 55.25 127 LYS A CA 1
ATOM 1024 C C . LYS A 1 127 ? -34.784 -2.596 37.469 1.00 55.25 127 LYS A C 1
ATOM 1026 O O . LYS A 1 127 ? -35.835 -2.277 36.923 1.00 55.25 127 LYS A O 1
ATOM 1031 N N . GLU A 1 128 ? -34.683 -3.622 38.313 1.00 55.06 128 GLU A N 1
ATOM 1032 C CA . GLU A 1 128 ? -35.832 -4.419 38.762 1.00 55.06 128 GLU A CA 1
ATOM 1033 C C . GLU A 1 128 ? -36.728 -3.642 39.738 1.00 55.06 128 GLU A C 1
ATOM 1035 O O . GLU A 1 128 ? -37.946 -3.620 39.552 1.00 55.06 128 GLU A O 1
ATOM 1040 N N . GLU A 1 129 ? -36.156 -2.897 40.690 1.00 52.69 129 GLU A N 1
ATOM 1041 C CA . GLU A 1 129 ? -36.954 -2.051 41.596 1.00 52.69 129 GLU A CA 1
ATOM 1042 C C . GLU A 1 129 ? -37.669 -0.895 40.869 1.00 52.69 129 GLU A C 1
ATOM 1044 O O . GLU A 1 129 ? -38.767 -0.496 41.253 1.00 52.69 129 GLU A O 1
ATOM 1049 N N . GLY A 1 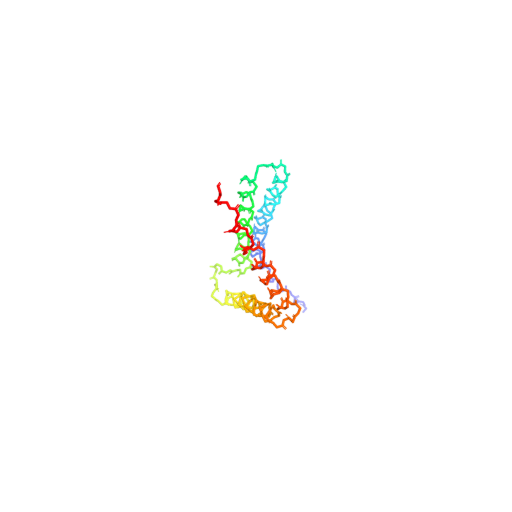130 ? -37.094 -0.379 39.777 1.00 45.94 130 GLY A N 1
ATOM 1050 C CA . GLY A 1 130 ? -37.664 0.737 39.013 1.00 45.94 130 GLY A CA 1
ATOM 1051 C C . GLY A 1 130 ? -38.829 0.381 38.081 1.00 45.94 130 GLY A C 1
ATOM 1052 O O . GLY A 1 130 ? -39.487 1.291 37.584 1.00 45.94 130 GLY A O 1
ATOM 1053 N N . HIS A 1 131 ? -39.096 -0.904 37.812 1.00 44.28 131 HIS A N 1
ATOM 1054 C CA . HIS A 1 131 ? -40.134 -1.321 36.850 1.00 44.28 131 HIS A CA 1
ATOM 1055 C C . HIS A 1 131 ? -41.330 -2.054 37.483 1.00 44.28 131 HIS A C 1
ATOM 1057 O O . HIS A 1 131 ? -42.341 -2.260 36.813 1.00 44.28 131 HIS A O 1
ATOM 1063 N N . GLY A 1 132 ? -41.255 -2.410 38.772 1.00 39.59 132 GLY A N 1
ATOM 1064 C CA . GLY A 1 132 ? -42.344 -3.076 39.501 1.00 39.59 132 GLY A CA 1
ATOM 1065 C C . GLY A 1 132 ? -43.385 -2.140 40.133 1.00 39.59 132 GLY A C 1
ATOM 1066 O O . GLY A 1 132 ? -44.484 -2.586 40.449 1.00 39.59 132 GLY A O 1
ATOM 1067 N N . ALA A 1 133 ? -43.079 -0.849 40.306 1.00 43.62 133 ALA A N 1
ATOM 1068 C CA . ALA A 1 133 ? -43.914 0.069 41.092 1.00 43.62 133 ALA A CA 1
ATOM 1069 C C . ALA A 1 133 ? -45.021 0.808 40.301 1.00 43.62 133 ALA A C 1
ATOM 1071 O O . ALA A 1 133 ? -45.869 1.450 40.913 1.00 43.62 133 ALA A O 1
ATOM 1072 N N . GLU A 1 134 ? -45.064 0.716 38.964 1.00 43.50 134 GLU A N 1
ATOM 1073 C CA . GLU A 1 134 ? -45.955 1.549 38.123 1.00 43.50 134 GLU A CA 1
ATOM 1074 C C . GLU A 1 134 ? -47.141 0.792 37.485 1.00 43.50 134 GLU A C 1
ATOM 1076 O O . GLU A 1 134 ? -47.777 1.286 36.559 1.00 43.50 134 GLU A O 1
ATOM 1081 N N . LYS A 1 135 ? -47.484 -0.418 37.952 1.00 40.31 135 LYS A N 1
ATOM 1082 C CA . LYS A 1 135 ? -48.614 -1.199 37.392 1.00 40.31 135 LYS A CA 1
ATOM 1083 C C . LYS A 1 135 ? -49.782 -1.460 38.343 1.00 40.31 135 LYS A C 1
ATOM 1085 O O . LYS A 1 135 ? -50.529 -2.406 38.131 1.00 40.31 135 LYS A O 1
ATOM 1090 N N . HIS A 1 136 ? -49.996 -0.615 39.350 1.00 41.00 136 HIS A N 1
ATOM 1091 C CA . HIS A 1 136 ? -51.157 -0.740 40.243 1.00 41.00 136 HIS A CA 1
ATOM 1092 C C . HIS A 1 136 ? -51.736 0.629 40.650 1.00 41.00 136 HIS A C 1
ATOM 1094 O O . HIS A 1 136 ? -51.849 0.944 41.830 1.00 41.00 136 HIS A O 1
ATOM 1100 N N . LYS A 1 137 ? -52.085 1.487 39.678 1.00 39.84 137 LYS A N 1
ATOM 1101 C CA . LYS A 1 137 ? -52.923 2.672 39.948 1.00 39.84 137 LYS A CA 1
ATOM 1102 C C . LYS A 1 137 ? -53.628 3.215 38.697 1.00 39.84 137 LYS A C 1
ATOM 1104 O O . LYS A 1 137 ? -53.377 4.342 38.293 1.00 39.84 137 LYS A O 1
ATOM 1109 N N . ALA A 1 138 ? -54.476 2.413 38.055 1.00 43.34 138 ALA A N 1
ATOM 1110 C CA . ALA A 1 138 ? -55.365 2.910 36.997 1.00 43.34 138 ALA A CA 1
ATOM 1111 C C . ALA A 1 138 ? -56.547 1.960 36.741 1.00 43.34 138 ALA A C 1
ATOM 1113 O O . ALA A 1 138 ? -56.662 1.430 35.644 1.00 43.34 138 ALA A O 1
ATOM 1114 N N . VAL A 1 139 ? -57.393 1.722 37.749 1.00 43.78 139 VAL A N 1
ATOM 1115 C CA . VAL A 1 139 ? -58.812 1.377 37.546 1.00 43.78 139 VAL A CA 1
ATOM 1116 C C . VAL A 1 139 ? -59.582 1.888 38.771 1.00 43.78 139 VAL A C 1
ATOM 1118 O O . VAL A 1 139 ? -59.616 1.219 39.800 1.00 43.78 139 VAL A O 1
ATOM 1121 N N . GLU A 1 140 ? -60.132 3.094 38.666 1.00 37.06 140 GLU A N 1
ATOM 1122 C CA . GLU A 1 140 ? -61.375 3.515 39.332 1.00 37.06 140 GLU A CA 1
ATOM 1123 C C . GLU A 1 140 ? -62.213 4.246 38.280 1.00 37.06 140 GLU A C 1
ATOM 1125 O O . GLU A 1 140 ? -61.598 5.016 37.501 1.00 37.06 140 GLU A O 1
#

Sequence (140 aa):
MSEVVHAEHSNDGAVKEIWKVTGILTVLTLIELALGFYMMKLTDHKVILGIKGTIVILMMVKAFYIVGYFMHLKHELKNLIMTVVVPLLLFVWFIIAFLYEGNSYKNLRNTYDPYKKAQTEIKVAKKEEGHGAEKHKAVE

Foldseek 3Di:
DDDDDDPDPPCPVLVVLVVVLVVVLVVLVVVLVVLVVVLVVDDDPVVNVVSVVVSVVSVVVSVVSCQCRVQVQVPPNDPSCCVVVVVVVVVVVVVVVCVVVVVVVVVVCCVPPPVNVVVVVVVVVVVVVVPPPPPPPDDD